Protein AF-R7BJL5-F1 (afdb_monomer_lite)

Radius of gyration: 12.08 Å; chains: 1; bounding box: 22×30×29 Å

Sequence (56 aa):
MAGKETIEREFGAFKPISDASPKYVLSLDRFDYLRDGIAHINIVDFLLGKQDINLP

Secondary structure (DSSP, 8-state):
---HHHHHHHHGGGTT---SS-EEEEES------BTTEEEEEHHHHHTTSS-S---

Foldseek 3Di:
DPDPVNVCVQCVVCVVVPDPDAAEDEDCDPDQDPDPRYGYDDNVCVVVVNDDPPDD

Structure (mmCIF, N/CA/C/O backbone):
data_AF-R7BJL5-F1
#
_entry.id   AF-R7B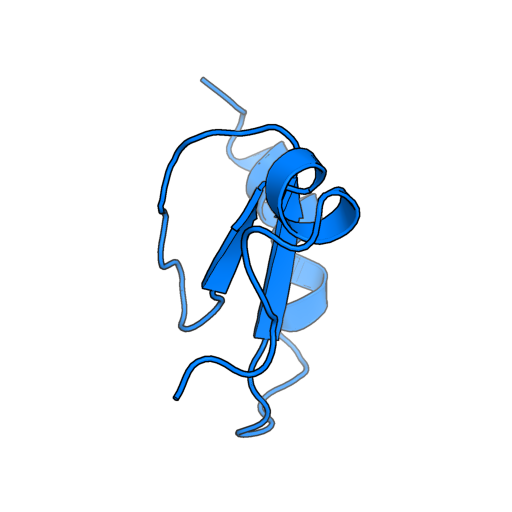JL5-F1
#
loop_
_atom_site.group_PDB
_atom_site.id
_atom_site.type_symbol
_atom_site.label_atom_id
_atom_site.label_alt_id
_atom_site.label_comp_id
_atom_site.label_asym_id
_atom_site.label_entity_id
_atom_site.label_seq_id
_atom_site.pdbx_PDB_ins_code
_atom_site.Cartn_x
_atom_site.Cartn_y
_atom_site.Cartn_z
_atom_site.occupancy
_atom_site.B_iso_or_equiv
_atom_site.auth_seq_id
_atom_site.auth_comp_id
_atom_site.auth_asym_id
_atom_site.auth_atom_id
_atom_site.pdbx_PDB_model_num
ATOM 1 N N . MET A 1 1 ? 1.097 14.064 -14.012 1.00 49.34 1 MET A N 1
ATOM 2 C CA . MET A 1 1 ? 1.203 12.696 -14.560 1.00 49.34 1 MET A CA 1
ATOM 3 C C . MET A 1 1 ? 2.474 12.093 -13.993 1.00 49.34 1 MET A C 1
ATOM 5 O O . MET A 1 1 ? 3.537 12.606 -14.316 1.00 49.34 1 MET A O 1
ATOM 9 N N . ALA A 1 2 ? 2.382 11.098 -13.106 1.00 54.38 2 ALA A N 1
ATOM 10 C CA . ALA A 1 2 ? 3.560 10.312 -12.741 1.00 54.38 2 ALA A CA 1
ATOM 11 C C . ALA A 1 2 ? 4.098 9.667 -14.029 1.00 54.38 2 ALA A C 1
ATOM 13 O O . ALA A 1 2 ? 3.327 9.099 -14.8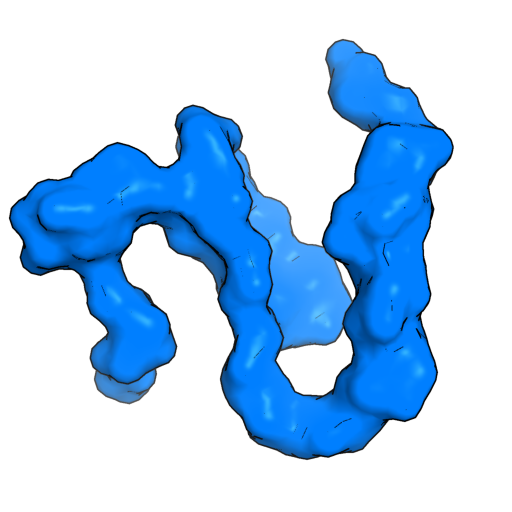07 1.00 54.38 2 ALA A O 1
ATOM 14 N N . GLY A 1 3 ? 5.377 9.886 -14.329 1.00 73.31 3 GLY A N 1
ATOM 15 C CA . GLY A 1 3 ? 5.975 9.464 -15.591 1.00 73.31 3 GLY A CA 1
ATOM 16 C C . GLY A 1 3 ? 5.960 7.943 -15.716 1.00 73.31 3 GLY A C 1
ATOM 17 O O . GLY A 1 3 ? 6.111 7.233 -14.727 1.00 73.31 3 GLY A O 1
ATOM 18 N N . LYS A 1 4 ? 5.818 7.430 -16.943 1.00 67.75 4 LYS A N 1
ATOM 19 C CA . LYS A 1 4 ? 5.923 5.989 -17.260 1.00 67.75 4 LYS A CA 1
ATOM 20 C C . LYS A 1 4 ? 7.147 5.320 -16.613 1.00 67.75 4 LYS A C 1
ATOM 22 O O . LYS A 1 4 ? 7.086 4.159 -16.234 1.00 67.75 4 LYS A O 1
ATOM 27 N N . GLU A 1 5 ? 8.231 6.073 -16.476 1.00 74.88 5 GLU A N 1
ATOM 28 C CA . GLU A 1 5 ? 9.484 5.651 -15.853 1.00 74.88 5 GLU A CA 1
ATOM 29 C C . GLU A 1 5 ? 9.362 5.419 -14.336 1.00 74.88 5 GLU A C 1
ATOM 31 O O . GLU A 1 5 ? 9.923 4.460 -13.810 1.00 74.88 5 GLU A O 1
ATOM 36 N N . THR A 1 6 ? 8.570 6.237 -13.636 1.00 72.00 6 THR A N 1
ATOM 37 C CA . THR A 1 6 ? 8.259 6.046 -12.211 1.00 72.00 6 THR A CA 1
ATOM 38 C C . THR A 1 6 ? 7.517 4.730 -11.999 1.00 72.00 6 THR A C 1
ATOM 40 O O . THR A 1 6 ? 7.887 3.950 -11.128 1.00 72.00 6 THR A O 1
ATOM 43 N N . ILE A 1 7 ? 6.549 4.438 -12.873 1.00 68.25 7 ILE A N 1
ATOM 44 C CA . ILE A 1 7 ? 5.767 3.199 -12.829 1.00 68.25 7 ILE A CA 1
ATOM 45 C C . ILE A 1 7 ? 6.665 1.976 -13.083 1.00 68.25 7 ILE A C 1
ATOM 47 O O . ILE A 1 7 ? 6.614 1.008 -12.335 1.00 68.25 7 ILE A O 1
ATOM 51 N N . GLU A 1 8 ? 7.533 1.990 -14.095 1.00 75.19 8 GLU A N 1
ATOM 52 C CA . GLU A 1 8 ? 8.417 0.834 -14.330 1.00 75.19 8 GLU A CA 1
ATOM 53 C C . GLU A 1 8 ? 9.404 0.601 -13.172 1.00 75.19 8 GLU A C 1
ATOM 55 O O . GLU A 1 8 ? 9.690 -0.551 -12.851 1.00 75.19 8 GLU A O 1
ATOM 60 N N . ARG A 1 9 ? 9.884 1.652 -12.489 1.00 74.19 9 ARG A N 1
ATOM 61 C CA . ARG A 1 9 ? 10.753 1.489 -11.309 1.00 74.19 9 ARG A CA 1
ATOM 62 C C . ARG A 1 9 ? 10.005 0.910 -10.107 1.00 74.19 9 ARG A C 1
ATOM 64 O O . ARG A 1 9 ? 10.572 0.108 -9.373 1.00 74.19 9 ARG A O 1
ATOM 71 N N . GLU A 1 10 ? 8.761 1.328 -9.895 1.00 68.94 10 GLU A N 1
ATOM 72 C CA . GLU A 1 10 ? 7.952 0.905 -8.746 1.00 68.94 10 GLU A CA 1
ATOM 73 C C . GLU A 1 10 ? 7.366 -0.500 -8.919 1.00 68.94 10 GLU A C 1
ATOM 75 O O . GLU A 1 10 ? 7.292 -1.253 -7.952 1.00 68.94 10 GLU A O 1
ATOM 80 N N . PHE A 1 11 ? 7.010 -0.885 -10.147 1.00 67.75 11 PHE A N 1
ATOM 81 C CA . PHE A 1 11 ? 6.306 -2.141 -10.419 1.00 67.75 11 PHE A CA 1
ATOM 82 C C . PHE A 1 11 ? 7.173 -3.194 -11.139 1.00 67.75 11 PHE A C 1
ATOM 84 O O . PHE A 1 11 ? 6.882 -4.388 -11.076 1.00 67.75 11 PHE A O 1
ATOM 91 N N . GLY A 1 12 ? 8.274 -2.798 -11.788 1.00 71.06 12 GLY A N 1
ATOM 92 C CA . GLY A 1 12 ? 9.130 -3.700 -12.569 1.00 71.06 12 GLY A CA 1
ATOM 93 C C . GLY A 1 12 ? 9.886 -4.740 -11.736 1.00 71.06 12 GLY A C 1
ATOM 94 O O . GLY A 1 12 ? 10.166 -5.827 -12.240 1.00 71.06 12 GLY A O 1
ATOM 95 N N . ALA A 1 13 ? 10.153 -4.463 -10.455 1.00 70.44 13 ALA A N 1
ATOM 96 C CA . ALA A 1 13 ? 10.797 -5.413 -9.542 1.00 70.44 13 ALA A CA 1
ATOM 97 C C . ALA A 1 13 ? 9.959 -6.684 -9.303 1.00 70.44 13 ALA A C 1
ATOM 99 O O . ALA A 1 13 ? 10.512 -7.728 -8.967 1.00 70.44 13 ALA A O 1
ATOM 100 N N . PHE A 1 14 ? 8.640 -6.612 -9.519 1.00 66.56 14 PHE A N 1
ATOM 101 C CA . PHE A 1 14 ? 7.718 -7.730 -9.319 1.00 66.56 14 PHE A CA 1
ATOM 102 C C . PHE A 1 14 ? 7.522 -8.597 -10.573 1.00 66.56 14 PHE A C 1
ATOM 104 O O . PHE A 1 14 ? 7.028 -9.714 -10.450 1.00 66.56 14 PHE A O 1
ATOM 111 N N . LYS A 1 15 ? 7.960 -8.151 -11.766 1.00 69.25 15 LYS A N 1
ATOM 112 C CA . LYS A 1 15 ? 7.867 -8.927 -13.028 1.00 69.25 15 LYS A CA 1
ATOM 113 C C . LYS A 1 15 ? 8.446 -10.354 -12.952 1.00 69.25 15 LYS A C 1
ATOM 115 O O . LYS A 1 15 ? 7.850 -11.238 -13.561 1.00 69.25 15 LYS A O 1
ATOM 120 N N . PRO A 1 16 ? 9.574 -10.621 -12.260 1.00 70.12 16 PRO A N 1
ATOM 121 C CA . PRO A 1 16 ? 10.141 -11.970 -12.172 1.00 70.12 16 PRO A CA 1
ATOM 122 C C . PRO A 1 16 ? 9.400 -12.893 -11.193 1.00 70.12 16 PRO A C 1
ATOM 124 O O . PRO A 1 16 ? 9.613 -14.103 -11.217 1.00 70.12 16 PRO A O 1
ATOM 127 N N . ILE A 1 17 ? 8.573 -12.335 -10.303 1.00 66.81 17 ILE A N 1
ATOM 128 C CA . ILE A 1 17 ? 7.910 -13.068 -9.223 1.00 66.81 17 ILE A CA 1
ATOM 129 C C . ILE A 1 17 ? 6.526 -13.497 -9.719 1.00 66.81 17 ILE A C 1
ATOM 131 O O . ILE A 1 17 ? 5.524 -12.817 -9.507 1.00 66.81 17 ILE A O 1
ATOM 135 N N . SER A 1 18 ? 6.474 -14.639 -10.410 1.00 66.06 18 SER A N 1
ATOM 136 C CA . SER A 1 18 ? 5.228 -15.208 -10.950 1.00 66.06 18 SER A CA 1
ATOM 137 C C . SER A 1 18 ? 4.465 -16.076 -9.944 1.00 66.06 18 SER A C 1
ATOM 139 O O . SER A 1 18 ? 3.666 -16.924 -10.348 1.00 66.06 18 SER A O 1
ATOM 141 N N . ASP A 1 19 ? 4.753 -15.952 -8.649 1.00 67.94 19 ASP A N 1
ATOM 142 C CA . ASP A 1 19 ? 4.025 -16.726 -7.656 1.00 67.94 19 ASP A CA 1
ATOM 143 C C . ASP A 1 19 ? 2.557 -16.274 -7.593 1.00 67.94 19 ASP A C 1
ATOM 145 O O . ASP A 1 19 ? 2.199 -15.129 -7.894 1.00 67.94 19 ASP A O 1
ATOM 149 N N . ALA A 1 20 ? 1.679 -17.197 -7.208 1.00 67.44 20 ALA A N 1
ATOM 150 C CA . ALA A 1 20 ? 0.269 -16.893 -6.974 1.00 67.44 20 ALA A CA 1
ATOM 151 C C . ALA A 1 20 ? 0.050 -16.159 -5.635 1.00 67.44 20 ALA A C 1
ATOM 153 O O . ALA A 1 20 ? -1.084 -16.049 -5.174 1.00 67.44 20 ALA A O 1
ATOM 154 N N . SER A 1 21 ? 1.125 -15.691 -4.990 1.00 74.31 21 SER A N 1
ATOM 155 C CA . SER A 1 21 ? 1.033 -14.973 -3.728 1.00 74.31 21 SER A CA 1
ATOM 156 C C . SER A 1 21 ? 0.414 -13.590 -3.965 1.00 74.31 21 SER A C 1
ATOM 158 O O . SER A 1 21 ? 0.779 -12.923 -4.950 1.00 74.31 21 SER A O 1
ATOM 160 N N . PRO A 1 22 ? -0.502 -13.138 -3.088 1.00 77.88 22 PRO A N 1
ATOM 161 C CA . PRO A 1 22 ? -1.035 -11.786 -3.137 1.00 77.88 22 PRO A CA 1
ATOM 162 C C . PRO A 1 22 ? 0.099 -10.757 -3.074 1.00 77.88 22 PRO A C 1
ATOM 164 O O . PRO A 1 22 ? 1.011 -10.861 -2.253 1.00 77.88 22 PRO A O 1
ATOM 167 N N . LYS A 1 23 ? 0.051 -9.756 -3.955 1.00 79.19 23 LYS A N 1
ATOM 168 C CA . LYS A 1 23 ? 1.053 -8.687 -4.046 1.00 79.19 23 LYS A CA 1
ATOM 169 C C . LYS A 1 23 ? 0.399 -7.351 -3.714 1.00 79.19 23 LYS A C 1
ATOM 171 O O . LYS A 1 23 ? -0.680 -7.061 -4.227 1.00 79.19 23 LYS A O 1
ATOM 176 N N . TYR A 1 24 ? 1.068 -6.541 -2.892 1.00 82.81 24 TYR A N 1
ATOM 177 C CA . TYR A 1 24 ? 0.549 -5.257 -2.415 1.00 82.81 24 TYR A CA 1
ATOM 178 C C . TYR A 1 24 ? 1.552 -4.126 -2.630 1.00 82.81 24 TYR A C 1
ATOM 180 O O . TYR A 1 24 ? 2.750 -4.304 -2.413 1.00 82.81 24 TYR A O 1
ATOM 188 N N . VAL A 1 25 ? 1.052 -2.944 -2.984 1.00 83.06 25 VAL A N 1
ATOM 189 C CA . VAL A 1 25 ? 1.816 -1.692 -2.989 1.00 83.06 25 VAL A CA 1
ATOM 190 C C . VAL A 1 25 ? 1.198 -0.740 -1.977 1.00 83.06 25 VAL A C 1
ATOM 192 O O . VAL A 1 25 ? 0.015 -0.421 -2.058 1.00 83.06 25 VAL A O 1
ATOM 195 N N . LEU A 1 26 ? 2.019 -0.293 -1.026 1.00 86.38 26 LEU A N 1
ATOM 196 C CA . LEU A 1 26 ? 1.659 0.705 -0.025 1.00 86.38 26 LEU A CA 1
ATOM 197 C C . LEU A 1 26 ? 2.131 2.080 -0.491 1.00 86.38 26 LEU A C 1
ATOM 199 O O . LEU A 1 26 ? 3.331 2.286 -0.676 1.00 86.38 26 LEU A O 1
ATOM 203 N N . SER A 1 27 ? 1.215 3.033 -0.644 1.00 84.56 27 SER A N 1
ATOM 204 C CA . SER A 1 27 ? 1.585 4.410 -0.987 1.00 84.56 27 SER A CA 1
ATOM 205 C C . SER A 1 27 ? 0.662 5.444 -0.341 1.00 84.56 27 SER A C 1
ATOM 207 O O . SER A 1 27 ? -0.322 5.110 0.316 1.00 84.56 27 SER A O 1
ATOM 209 N N . LEU A 1 28 ? 0.997 6.725 -0.498 1.00 88.25 28 LEU 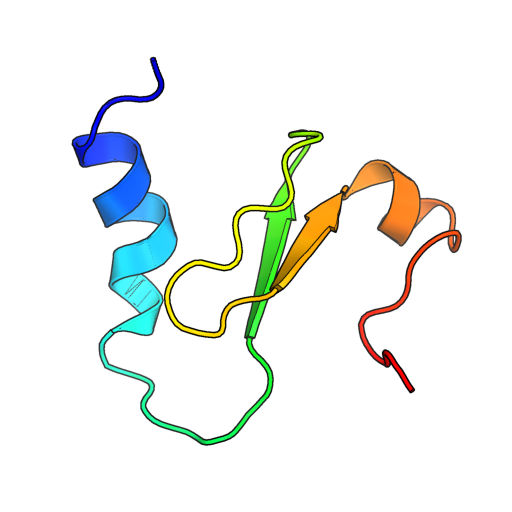A N 1
ATOM 210 C CA . LEU A 1 28 ? 0.145 7.834 -0.060 1.00 88.25 28 LEU A CA 1
ATOM 211 C C . LEU A 1 28 ? -0.980 8.151 -1.057 1.00 88.25 28 LEU A C 1
ATOM 213 O O . LEU A 1 28 ? -1.872 8.940 -0.731 1.00 88.25 28 LEU A O 1
ATOM 217 N N . ASP A 1 29 ? -0.950 7.557 -2.250 1.00 79.12 29 ASP A N 1
ATOM 218 C CA . ASP A 1 29 ? -1.933 7.819 -3.290 1.00 79.12 29 ASP A CA 1
ATOM 219 C C . ASP A 1 29 ? -3.303 7.245 -2.908 1.00 79.12 29 ASP A C 1
ATOM 221 O O . ASP A 1 29 ? -3.425 6.238 -2.208 1.00 79.12 29 ASP A O 1
ATOM 225 N N . ARG A 1 30 ? -4.365 7.915 -3.365 1.00 66.88 30 ARG A N 1
ATOM 226 C CA . ARG A 1 30 ? -5.764 7.523 -3.113 1.00 66.88 30 ARG A CA 1
ATOM 227 C C . ARG A 1 30 ? -6.405 6.770 -4.282 1.00 66.88 30 ARG A C 1
ATOM 229 O O . ARG A 1 30 ? -7.625 6.680 -4.341 1.00 66.88 30 ARG A O 1
ATOM 236 N N . PHE A 1 31 ? -5.616 6.331 -5.259 1.00 61.16 31 PHE A N 1
ATOM 237 C CA . PHE A 1 31 ? -6.147 5.721 -6.474 1.00 61.16 31 PHE A CA 1
ATOM 238 C C . PHE A 1 31 ? -6.034 4.197 -6.430 1.00 61.16 31 PHE A C 1
ATOM 240 O O . PHE A 1 31 ? -4.936 3.657 -6.303 1.00 61.16 31 PHE A O 1
ATOM 247 N N . ASP A 1 32 ? -7.165 3.521 -6.626 1.00 54.34 32 ASP A N 1
ATOM 248 C CA . ASP A 1 32 ? -7.260 2.067 -6.761 1.00 54.34 32 ASP A CA 1
ATOM 249 C C . ASP A 1 32 ? -6.876 1.646 -8.185 1.00 54.34 32 ASP A C 1
ATOM 251 O O . ASP A 1 32 ? -7.714 1.292 -9.016 1.00 54.34 32 ASP A O 1
ATOM 255 N N . TYR A 1 33 ? -5.589 1.720 -8.514 1.00 55.53 33 TYR A N 1
ATOM 256 C CA . TYR A 1 33 ? -5.090 1.076 -9.723 1.00 55.53 33 TYR A CA 1
ATOM 257 C C . TYR A 1 33 ? -4.783 -0.385 -9.405 1.00 55.53 33 TYR A C 1
ATOM 259 O O . TYR A 1 33 ? -3.671 -0.716 -9.003 1.00 55.53 33 TYR A O 1
ATOM 267 N N . LEU A 1 34 ? -5.752 -1.276 -9.641 1.00 53.44 34 LEU A N 1
ATOM 268 C CA . LEU A 1 34 ? -5.419 -2.672 -9.920 1.00 53.44 34 LEU A CA 1
ATOM 269 C C . LEU A 1 34 ? -4.631 -2.693 -11.238 1.00 53.44 34 LEU A C 1
ATOM 271 O O . LEU A 1 34 ? -5.204 -2.624 -12.325 1.00 53.44 34 LEU A O 1
ATOM 275 N N . ARG A 1 35 ? -3.303 -2.755 -11.152 1.00 58.16 35 ARG A N 1
ATOM 276 C CA . ARG A 1 35 ? -2.445 -3.127 -12.280 1.00 58.16 35 ARG A CA 1
ATOM 277 C C . ARG A 1 35 ? -1.897 -4.517 -12.021 1.00 58.16 35 ARG A C 1
ATOM 279 O O . ARG A 1 35 ? -1.359 -4.778 -10.952 1.00 58.16 35 ARG A O 1
ATOM 286 N N . ASP A 1 36 ? -2.054 -5.398 -13.003 1.00 61.62 36 ASP A N 1
ATOM 287 C CA . ASP A 1 36 ? -1.384 -6.702 -13.061 1.00 61.62 36 ASP A CA 1
ATOM 288 C C . ASP A 1 36 ? -1.578 -7.602 -11.820 1.00 61.62 36 ASP A C 1
ATOM 290 O O . ASP A 1 36 ? -0.699 -8.379 -11.458 1.00 61.62 36 ASP A O 1
ATOM 294 N N . GLY A 1 37 ? -2.738 -7.509 -11.154 1.00 66.44 37 GLY A N 1
ATOM 295 C CA . GLY A 1 37 ? -3.055 -8.321 -9.969 1.00 66.44 37 GLY A CA 1
ATOM 296 C C . GLY A 1 37 ? -2.374 -7.863 -8.673 1.00 66.44 37 GLY A C 1
ATOM 297 O O . GLY A 1 37 ? -2.390 -8.598 -7.689 1.00 66.44 37 GLY A O 1
ATOM 298 N N . ILE A 1 38 ? -1.789 -6.662 -8.661 1.00 74.56 38 ILE A N 1
ATOM 299 C CA . ILE A 1 38 ? -1.200 -6.037 -7.475 1.00 74.56 38 ILE A CA 1
ATOM 300 C C . ILE A 1 38 ? -2.249 -5.121 -6.836 1.00 74.56 38 ILE A C 1
ATOM 302 O O . ILE A 1 38 ? -2.774 -4.214 -7.486 1.00 74.56 38 ILE A O 1
ATOM 306 N N . ALA A 1 39 ? -2.564 -5.361 -5.564 1.00 79.62 39 ALA A N 1
ATOM 307 C CA . ALA A 1 39 ? -3.490 -4.540 -4.797 1.00 79.62 39 ALA A CA 1
ATOM 308 C C . ALA A 1 39 ? -2.788 -3.281 -4.272 1.00 79.62 39 ALA A C 1
ATOM 310 O O . ALA A 1 39 ? -1.676 -3.339 -3.748 1.00 79.62 39 ALA A O 1
ATOM 311 N N . HIS A 1 40 ? -3.442 -2.133 -4.397 1.00 83.75 40 HIS A N 1
ATOM 312 C CA . HIS A 1 40 ? -2.929 -0.871 -3.883 1.00 83.75 40 HIS A CA 1
ATOM 313 C C . HIS A 1 40 ? -3.597 -0.546 -2.544 1.00 83.75 40 HIS A C 1
ATOM 315 O O . HIS A 1 40 ? -4.819 -0.606 -2.429 1.00 83.75 40 HIS A O 1
ATOM 321 N N . ILE A 1 41 ? -2.799 -0.232 -1.526 1.00 85.81 41 ILE A N 1
ATOM 322 C CA . ILE A 1 41 ? -3.265 0.067 -0.171 1.00 85.81 41 ILE A CA 1
ATOM 323 C C . ILE A 1 41 ? -2.728 1.438 0.224 1.00 85.81 41 ILE A C 1
ATOM 325 O O . ILE A 1 41 ? -1.534 1.721 0.080 1.00 85.81 41 ILE A O 1
ATOM 329 N N . ASN A 1 42 ? -3.597 2.297 0.758 1.00 88.88 42 ASN A N 1
ATOM 330 C CA . ASN A 1 42 ? -3.130 3.557 1.309 1.00 88.88 42 ASN A CA 1
A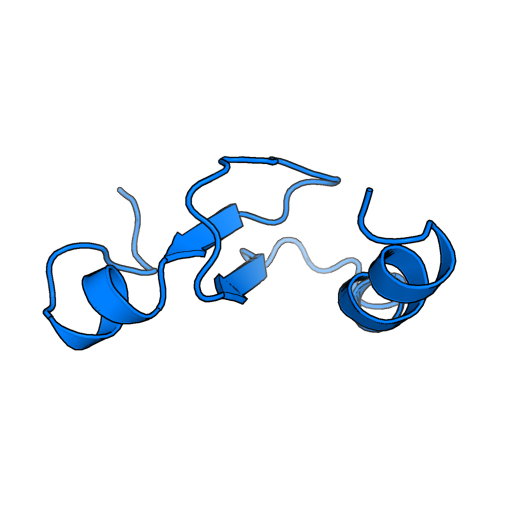TOM 331 C C . ASN A 1 42 ? -2.351 3.296 2.606 1.00 88.88 42 ASN A C 1
ATOM 333 O O . ASN A 1 42 ? -2.866 2.699 3.552 1.00 88.88 42 ASN A O 1
ATOM 337 N N . ILE A 1 43 ? -1.105 3.763 2.672 1.00 90.19 43 ILE A N 1
ATOM 338 C CA . ILE A 1 43 ? -0.220 3.490 3.806 1.00 90.19 43 ILE A CA 1
ATOM 339 C C . ILE A 1 43 ? -0.739 4.098 5.114 1.00 90.19 43 ILE A C 1
ATOM 341 O O . ILE A 1 43 ? -0.538 3.516 6.175 1.00 90.19 43 ILE A O 1
ATOM 345 N N . VAL A 1 44 ? -1.438 5.238 5.063 1.00 91.94 44 VAL A N 1
ATOM 346 C CA . VAL A 1 44 ? -2.007 5.859 6.268 1.00 91.94 44 VAL A CA 1
ATOM 347 C C . VAL A 1 44 ? -3.144 5.001 6.807 1.00 91.94 44 VAL A C 1
ATOM 349 O O . VAL A 1 44 ? -3.213 4.767 8.011 1.00 91.94 44 VAL A O 1
ATOM 352 N N . ASP A 1 45 ? -4.004 4.494 5.928 1.00 89.31 45 ASP A N 1
ATOM 353 C CA . ASP A 1 45 ? -5.113 3.635 6.337 1.00 89.31 45 ASP A CA 1
ATOM 354 C C . ASP A 1 45 ? -4.621 2.286 6.871 1.00 89.31 45 ASP A C 1
ATOM 356 O O . ASP A 1 45 ? -5.136 1.822 7.889 1.00 89.31 45 ASP A O 1
ATOM 360 N N . PHE A 1 46 ? -3.570 1.712 6.277 1.00 90.12 46 PHE A N 1
ATOM 361 C CA . PHE A 1 46 ? -2.905 0.520 6.811 1.00 90.12 46 PHE A CA 1
ATOM 362 C C . PHE A 1 46 ? -2.327 0.757 8.214 1.00 90.12 46 PHE A C 1
ATOM 364 O O . PHE A 1 46 ? -2.619 0.011 9.146 1.00 90.12 46 PHE A O 1
ATOM 371 N N . LEU A 1 47 ? -1.558 1.835 8.404 1.00 92.19 47 LEU A N 1
ATOM 372 C CA . LEU A 1 47 ? -0.934 2.151 9.696 1.00 92.19 47 LEU A CA 1
ATOM 373 C C . LEU A 1 47 ? -1.952 2.499 10.792 1.00 92.19 47 LEU A C 1
ATOM 375 O O . LEU A 1 47 ? -1.675 2.297 11.972 1.00 92.19 47 LEU A O 1
ATOM 379 N N . LEU A 1 48 ? -3.123 3.018 10.416 1.00 94.50 48 LEU A N 1
ATOM 380 C CA . 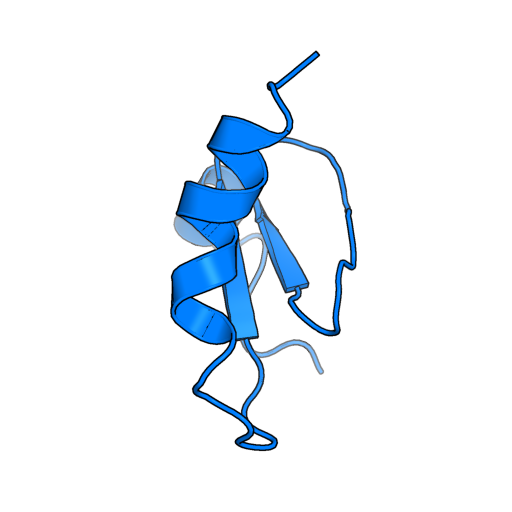LEU A 1 48 ? -4.227 3.295 11.337 1.00 94.50 48 LEU A CA 1
ATOM 381 C C . LEU A 1 48 ? -5.148 2.084 11.566 1.00 94.50 48 LEU A C 1
ATOM 383 O O . LEU A 1 48 ? -6.136 2.219 12.287 1.00 94.50 48 LEU A O 1
ATOM 387 N N . GLY A 1 49 ? -4.864 0.929 10.955 1.00 90.38 49 GLY A N 1
ATOM 388 C CA . GLY A 1 49 ? -5.680 -0.282 11.085 1.00 90.38 49 GLY A CA 1
ATOM 389 C C . GLY A 1 49 ? -7.057 -0.183 10.421 1.00 90.38 49 GLY A C 1
ATOM 390 O O . GLY A 1 49 ? -7.980 -0.899 10.797 1.00 90.38 49 GLY A O 1
ATOM 391 N N . LYS A 1 50 ? -7.224 0.727 9.457 1.00 89.25 50 LYS A N 1
ATOM 392 C CA . LYS A 1 50 ? -8.464 0.898 8.683 1.00 89.25 50 LYS A CA 1
ATOM 393 C C . LYS A 1 50 ? -8.531 -0.026 7.466 1.00 89.25 50 LYS A C 1
ATOM 395 O O . LYS A 1 50 ? -9.622 -0.269 6.960 1.00 89.25 50 LYS A O 1
ATOM 400 N N . GLN A 1 51 ? -7.383 -0.510 6.994 1.00 85.19 51 GLN A N 1
ATOM 401 C CA . GLN A 1 51 ? -7.258 -1.435 5.870 1.00 85.19 51 GLN A CA 1
ATOM 402 C C . GLN A 1 51 ? -6.216 -2.507 6.210 1.00 85.19 51 GLN A C 1
ATOM 404 O O . GLN A 1 51 ? -5.173 -2.186 6.776 1.00 85.19 51 GLN A O 1
ATOM 409 N N . ASP A 1 52 ? -6.490 -3.764 5.863 1.00 83.38 52 ASP A N 1
ATOM 410 C CA . ASP A 1 52 ? -5.608 -4.906 6.129 1.00 83.38 52 ASP A CA 1
ATOM 411 C C . ASP A 1 52 ? -5.136 -5.540 4.810 1.00 83.38 52 ASP A C 1
ATOM 413 O O . ASP A 1 52 ? -5.788 -5.409 3.772 1.00 83.38 52 ASP A O 1
ATOM 417 N N . ILE A 1 53 ? -3.996 -6.230 4.856 1.00 82.56 53 ILE A N 1
ATOM 418 C CA . ILE A 1 53 ? -3.498 -7.048 3.743 1.00 82.56 53 ILE A CA 1
ATOM 419 C C . ILE A 1 53 ? -4.279 -8.363 3.631 1.00 82.56 53 ILE A C 1
ATOM 421 O O . ILE A 1 53 ? -4.417 -8.909 2.54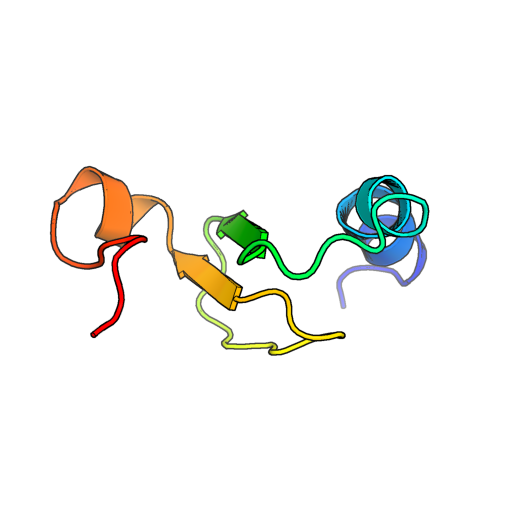0 1.00 82.56 53 ILE A O 1
ATOM 425 N N . ASN A 1 54 ? -4.858 -8.842 4.732 1.00 73.00 54 ASN A N 1
ATOM 426 C CA . ASN A 1 54 ? -5.762 -9.986 4.763 1.00 73.00 54 ASN A CA 1
ATOM 427 C C . ASN A 1 54 ? -7.173 -9.545 4.339 1.00 73.00 54 ASN A C 1
ATOM 429 O O . ASN A 1 54 ? -8.095 -9.497 5.152 1.00 73.00 54 ASN A O 1
ATOM 433 N N . LEU A 1 55 ? -7.339 -9.147 3.077 1.00 57.50 55 LEU A N 1
ATOM 434 C CA . LEU A 1 55 ? -8.675 -8.962 2.511 1.00 57.50 55 LEU A CA 1
ATOM 435 C C . LEU A 1 55 ? -9.404 -10.325 2.521 1.00 57.50 55 LEU A C 1
ATOM 437 O O . LEU A 1 55 ? -8.769 -11.326 2.179 1.00 57.50 55 LEU A O 1
ATOM 441 N N . PRO A 1 56 ? -10.676 -10.378 2.962 1.00 52.72 56 PRO A N 1
ATOM 442 C CA . PRO A 1 56 ? -11.459 -11.613 3.018 1.00 52.72 56 PRO A CA 1
ATOM 443 C C . PRO A 1 56 ? -11.688 -12.246 1.641 1.00 52.72 56 PRO A C 1
ATOM 445 O O . PRO A 1 56 ? -11.727 -11.499 0.635 1.00 52.72 56 PRO A O 1
#

pLDDT: mean 74.1, std 11.8, range [49.34, 94.5]